Protein AF-A0A0F9QQL6-F1 (afdb_monomer_lite)

Sequence (102 aa):
IEFNVEMRGFVRVGDKLLTEATVDKIDGNRVFFNVKQKSFTKVDIKDKQGNIIKQFEAGERGYVSEKDIERGLIKTKEVEEGILTYRERVAIPGNAIIELYD

Structure (mmCIF, N/CA/C/O backbone):
data_AF-A0A0F9QQL6-F1
#
_entry.id   AF-A0A0F9QQL6-F1
#
loop_
_atom_site.group_PDB
_atom_site.id
_atom_site.type_symbol
_atom_site.label_atom_id
_atom_site.label_alt_id
_atom_site.label_comp_id
_atom_site.label_asym_id
_atom_site.label_entity_id
_atom_site.label_seq_id
_atom_site.pdbx_PDB_ins_code
_atom_site.Cartn_x
_atom_site.Cartn_y
_atom_site.Cartn_z
_atom_site.occupancy
_atom_site.B_iso_or_equiv
_atom_site.auth_seq_id
_atom_site.auth_comp_id
_atom_site.auth_asym_id
_atom_site.auth_atom_id
_atom_site.pdbx_PDB_model_num
ATOM 1 N N . ILE A 1 1 ? -18.185 -7.527 16.975 1.00 82.31 1 ILE A N 1
ATOM 2 C CA . ILE A 1 1 ? -17.128 -6.958 16.104 1.00 82.31 1 ILE A CA 1
ATOM 3 C C . ILE A 1 1 ? -17.832 -6.209 14.991 1.00 82.31 1 ILE A C 1
ATOM 5 O O . ILE A 1 1 ? -18.586 -6.830 14.251 1.00 82.31 1 ILE A O 1
ATOM 9 N N . GLU A 1 2 ? -17.624 -4.903 14.908 1.00 88.69 2 GLU A N 1
ATOM 10 C CA . GLU A 1 2 ? -18.130 -4.067 13.814 1.00 88.69 2 GLU A CA 1
ATOM 11 C C . GLU A 1 2 ? -16.944 -3.630 12.959 1.00 88.69 2 GLU A C 1
ATOM 13 O O . GLU A 1 2 ? -15.913 -3.241 13.507 1.00 88.69 2 GLU A O 1
ATOM 18 N N . PHE A 1 3 ? -17.053 -3.704 11.634 1.00 91.69 3 PHE A N 1
ATOM 19 C CA . PHE A 1 3 ? -16.000 -3.238 10.735 1.00 91.69 3 PHE A CA 1
ATOM 20 C C . PHE A 1 3 ? -16.590 -2.579 9.495 1.00 91.69 3 PHE A C 1
ATOM 22 O O . PHE A 1 3 ? -17.600 -3.030 8.963 1.00 91.69 3 PHE A O 1
ATOM 29 N N . ASN A 1 4 ? -15.918 -1.535 9.018 1.00 93.12 4 ASN A N 1
ATOM 30 C CA . ASN A 1 4 ? -16.192 -0.912 7.731 1.00 93.12 4 ASN A CA 1
ATOM 31 C C . ASN A 1 4 ? -14.890 -0.827 6.946 1.00 93.12 4 ASN A C 1
ATOM 33 O O . ASN A 1 4 ? -13.841 -0.493 7.499 1.00 93.12 4 ASN A O 1
ATOM 37 N N . VAL A 1 5 ? -14.963 -1.116 5.652 1.00 92.50 5 VAL A N 1
ATOM 38 C CA . VAL A 1 5 ? -13.837 -1.013 4.724 1.00 92.50 5 VAL A CA 1
ATOM 39 C C . VAL A 1 5 ? -14.309 -0.387 3.423 1.00 92.50 5 VAL A C 1
ATOM 41 O O . VAL A 1 5 ? -15.439 -0.604 2.992 1.00 92.50 5 VAL A O 1
ATOM 44 N N . GLU A 1 6 ? -13.431 0.371 2.779 1.00 93.50 6 GLU A N 1
ATOM 45 C CA . GLU A 1 6 ? -13.702 0.986 1.483 1.00 93.50 6 GLU A CA 1
ATOM 46 C C . GLU A 1 6 ? -12.607 0.581 0.497 1.00 93.50 6 GLU A C 1
ATOM 48 O O . GLU A 1 6 ? -11.435 0.882 0.702 1.00 93.50 6 GLU A O 1
ATOM 53 N N . MET A 1 7 ? -12.956 -0.093 -0.599 1.00 91.62 7 MET A N 1
ATOM 54 C CA . MET A 1 7 ? -11.972 -0.409 -1.636 1.00 91.62 7 MET A CA 1
ATOM 55 C C . MET A 1 7 ? -11.722 0.820 -2.515 1.00 91.62 7 MET A C 1
ATOM 57 O O . MET A 1 7 ? -12.520 1.141 -3.391 1.00 91.62 7 MET A O 1
ATOM 61 N N . ARG A 1 8 ? -10.586 1.493 -2.308 1.00 91.12 8 ARG A N 1
ATOM 62 C CA . ARG A 1 8 ? -10.161 2.676 -3.082 1.00 91.12 8 ARG A CA 1
ATOM 63 C C . ARG A 1 8 ? -9.160 2.359 -4.185 1.00 91.12 8 ARG A C 1
ATOM 65 O O . ARG A 1 8 ? -8.937 3.169 -5.083 1.00 91.12 8 ARG A O 1
ATOM 72 N N . GLY A 1 9 ? -8.523 1.195 -4.123 1.00 85.94 9 GLY A N 1
ATOM 73 C CA . GLY A 1 9 ? -7.554 0.775 -5.121 1.00 85.94 9 GLY A CA 1
ATOM 74 C C . GLY A 1 9 ? -7.453 -0.736 -5.232 1.00 85.94 9 GLY A C 1
ATOM 75 O O . GLY A 1 9 ? -7.515 -1.455 -4.244 1.00 85.94 9 GLY A O 1
ATOM 76 N N . PHE A 1 10 ? -7.233 -1.208 -6.456 1.00 87.19 10 PHE A N 1
ATOM 77 C CA . PHE A 1 10 ? -6.901 -2.603 -6.721 1.00 87.19 10 PHE A CA 1
ATOM 78 C C . PHE A 1 10 ? -5.630 -3.034 -5.983 1.00 87.19 10 PHE A C 1
ATOM 80 O O . PHE A 1 10 ? -4.611 -2.334 -6.056 1.00 87.19 10 PHE A O 1
ATOM 87 N N . VAL A 1 11 ? -5.715 -4.197 -5.342 1.00 89.38 11 VAL A N 1
ATOM 88 C CA . VAL A 1 11 ? -4.588 -5.019 -4.897 1.00 89.38 11 VAL A CA 1
ATOM 89 C C . VAL A 1 11 ? -4.399 -6.101 -5.952 1.00 89.38 11 VAL A C 1
ATOM 91 O O . VAL A 1 11 ? -5.372 -6.738 -6.357 1.00 89.38 11 VAL A O 1
ATOM 94 N N . ARG A 1 12 ? -3.177 -6.271 -6.446 1.00 86.50 12 ARG A N 1
ATOM 95 C CA . ARG A 1 12 ? -2.862 -7.240 -7.500 1.00 86.50 12 ARG A CA 1
ATOM 96 C C . ARG A 1 12 ? -2.142 -8.452 -6.939 1.00 86.50 12 ARG A C 1
ATOM 98 O O . ARG A 1 12 ? -1.511 -8.389 -5.886 1.00 86.50 12 ARG A O 1
ATOM 105 N N . VAL A 1 13 ? -2.224 -9.560 -7.668 1.00 85.38 13 VAL A N 1
ATOM 106 C CA . VAL A 1 13 ? -1.432 -10.752 -7.359 1.00 85.38 13 VAL A CA 1
ATOM 107 C C . VAL A 1 13 ? 0.049 -10.374 -7.401 1.00 85.38 13 VAL A C 1
ATOM 109 O O . VAL A 1 13 ? 0.499 -9.704 -8.325 1.00 85.38 13 VAL A O 1
ATOM 112 N N . GLY A 1 14 ? 0.796 -10.766 -6.370 1.00 86.50 14 GLY A N 1
ATOM 113 C CA . GLY A 1 14 ? 2.210 -10.414 -6.224 1.00 86.50 14 GLY A CA 1
ATOM 114 C C . GLY A 1 14 ? 2.479 -9.051 -5.576 1.00 86.50 14 GLY A C 1
ATOM 115 O O . GLY A 1 14 ? 3.632 -8.782 -5.228 1.00 86.50 14 GLY A O 1
ATOM 116 N N . ASP A 1 15 ? 1.456 -8.217 -5.344 1.00 92.69 15 ASP A N 1
ATOM 117 C CA . ASP A 1 15 ? 1.614 -7.040 -4.489 1.00 92.69 15 ASP A CA 1
ATOM 118 C C . ASP A 1 15 ? 1.970 -7.482 -3.068 1.00 92.69 15 ASP A C 1
ATOM 120 O O . ASP A 1 15 ? 1.401 -8.429 -2.517 1.00 92.69 15 ASP A O 1
ATOM 124 N N . LYS A 1 16 ? 2.853 -6.722 -2.420 1.00 94.75 16 LYS A N 1
ATOM 125 C CA . LYS A 1 16 ? 2.941 -6.779 -0.963 1.00 94.75 16 LYS A CA 1
ATOM 126 C C . LYS A 1 16 ? 1.798 -5.942 -0.391 1.00 94.75 16 LYS A C 1
ATOM 128 O O . LYS A 1 16 ? 1.685 -4.759 -0.709 1.00 94.75 16 LYS A O 1
ATOM 133 N N . LEU A 1 17 ? 0.983 -6.546 0.468 1.00 95.50 17 LEU A N 1
ATOM 134 C CA . LEU A 1 17 ? -0.068 -5.858 1.214 1.00 95.50 17 LEU A CA 1
ATOM 135 C C . LEU A 1 17 ? 0.400 -5.637 2.655 1.00 95.50 17 LEU A C 1
ATOM 137 O O . LEU A 1 17 ? 0.723 -6.591 3.360 1.00 95.50 17 LEU A O 1
ATOM 141 N N . LEU A 1 18 ? 0.464 -4.381 3.087 1.00 96.50 18 LEU A N 1
ATOM 142 C CA . LEU A 1 18 ? 0.769 -4.009 4.467 1.00 96.50 18 LEU A CA 1
ATOM 143 C C . LEU A 1 18 ? -0.523 -3.571 5.150 1.00 96.50 18 LEU A C 1
ATOM 145 O O . LEU A 1 18 ? -1.118 -2.583 4.727 1.00 96.50 18 LEU A O 1
ATOM 149 N N . THR A 1 19 ? -0.929 -4.284 6.197 1.00 96.25 19 THR A N 1
ATOM 150 C CA . THR A 1 19 ? -2.058 -3.892 7.048 1.00 96.25 19 THR A CA 1
ATOM 151 C C . THR A 1 19 ? -1.521 -3.230 8.308 1.00 96.25 19 THR A C 1
ATOM 153 O O . THR A 1 19 ? -0.743 -3.83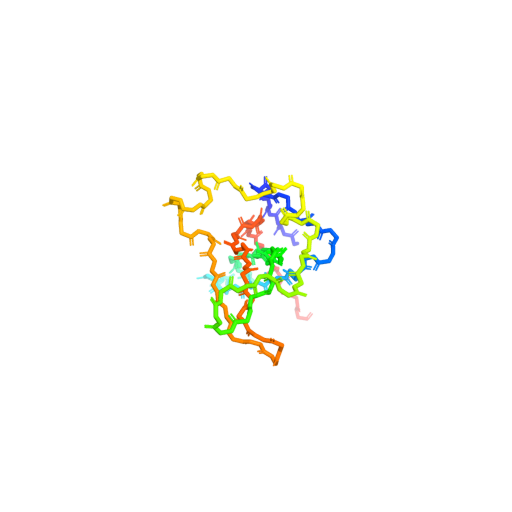7 9.039 1.00 96.25 19 THR A O 1
ATOM 156 N N . GLU A 1 20 ? -1.942 -1.999 8.556 1.00 96.94 20 GLU A N 1
ATOM 157 C CA . GLU A 1 20 ? -1.650 -1.240 9.768 1.00 96.94 20 GLU A CA 1
ATOM 158 C C . GLU A 1 20 ? -2.969 -1.031 10.516 1.00 96.94 20 GLU A C 1
ATOM 160 O O . GLU A 1 20 ? -3.933 -0.541 9.928 1.00 96.94 20 GLU A O 1
ATOM 165 N N . ALA A 1 21 ? -3.019 -1.418 11.790 1.00 96.19 21 ALA A N 1
ATOM 166 C CA . ALA A 1 21 ? -4.146 -1.153 12.676 1.00 96.19 21 ALA A CA 1
ATOM 167 C C . ALA A 1 21 ? -3.656 -0.293 13.845 1.00 96.19 21 ALA A C 1
ATOM 169 O O . ALA A 1 21 ? -2.782 -0.713 14.603 1.00 96.19 21 ALA A O 1
ATOM 170 N N . THR A 1 22 ? -4.210 0.905 13.977 1.00 97.56 22 THR A N 1
ATOM 171 C CA . THR A 1 22 ? -3.899 1.851 15.052 1.00 97.56 22 THR A CA 1
ATOM 172 C C . THR A 1 22 ? -5.087 1.924 15.993 1.00 97.56 22 THR A C 1
ATOM 174 O O . THR A 1 22 ? -6.215 2.061 15.531 1.00 97.56 22 THR A O 1
ATOM 177 N N . VAL A 1 23 ? -4.854 1.839 17.302 1.00 97.75 23 VAL A N 1
ATOM 178 C CA . VAL A 1 23 ? -5.903 2.096 18.296 1.00 97.75 23 VAL A CA 1
ATOM 179 C C . VAL A 1 23 ? -6.151 3.602 18.356 1.00 97.75 23 VAL A C 1
ATOM 181 O O . VAL A 1 23 ? -5.267 4.351 18.765 1.00 97.75 23 VAL A O 1
ATOM 184 N N . ASP A 1 24 ? -7.346 4.032 17.956 1.00 96.31 24 ASP A N 1
ATOM 185 C CA . ASP A 1 24 ? -7.766 5.438 18.009 1.00 96.31 24 ASP A CA 1
ATOM 186 C C . ASP A 1 24 ? -8.340 5.791 19.387 1.00 96.31 24 ASP A C 1
ATOM 188 O O . ASP A 1 24 ? -8.089 6.872 19.920 1.00 96.31 24 ASP A O 1
ATOM 192 N N . LYS A 1 25 ? -9.134 4.881 19.969 1.00 96.81 25 LYS A N 1
ATOM 193 C CA . LYS A 1 25 ? -9.835 5.083 21.245 1.00 96.81 25 LYS A CA 1
ATOM 194 C C . LYS A 1 25 ? -10.058 3.749 21.958 1.00 96.81 25 LYS A C 1
ATOM 196 O O . LYS A 1 25 ? -10.308 2.731 21.316 1.00 96.81 25 LYS A O 1
ATOM 201 N N . ILE A 1 26 ? -10.041 3.778 23.287 1.00 97.25 26 ILE A N 1
ATOM 202 C CA . ILE A 1 26 ? -10.572 2.716 24.151 1.00 97.25 26 ILE A CA 1
ATOM 203 C C . ILE A 1 26 ? -11.711 3.321 24.980 1.00 97.25 26 ILE A C 1
ATOM 205 O O . ILE A 1 26 ? -11.562 4.420 25.514 1.00 97.25 26 ILE A O 1
ATOM 209 N N . ASP A 1 27 ? -12.851 2.638 25.045 1.00 96.81 27 ASP A N 1
ATOM 210 C CA . ASP A 1 27 ? -14.051 3.062 25.773 1.00 96.81 27 ASP A CA 1
ATOM 211 C C . ASP A 1 27 ? -14.676 1.858 26.491 1.00 96.81 27 ASP A C 1
ATOM 213 O O . ASP A 1 27 ? -15.340 1.022 25.873 1.00 96.81 27 ASP A O 1
ATOM 217 N N . GLY A 1 28 ? -14.392 1.718 27.787 1.00 95.69 28 GLY A N 1
ATOM 218 C CA . GLY A 1 28 ? -14.746 0.520 28.549 1.00 95.69 28 GLY A CA 1
ATOM 219 C C . GLY A 1 28 ? -14.111 -0.737 27.947 1.00 95.69 28 GLY A C 1
ATOM 220 O O . GLY A 1 28 ? -12.894 -0.802 27.777 1.00 95.69 28 GLY A O 1
ATOM 221 N N . ASN A 1 29 ? -14.940 -1.721 27.598 1.00 95.94 29 ASN A N 1
ATOM 222 C CA . ASN A 1 29 ? -14.511 -2.959 26.945 1.00 95.94 29 ASN A CA 1
ATOM 223 C C . ASN A 1 29 ? -14.424 -2.846 25.410 1.00 95.94 29 ASN A C 1
ATOM 225 O O . ASN A 1 29 ? -14.158 -3.844 24.743 1.00 95.94 29 ASN A O 1
ATOM 229 N N . ARG A 1 30 ? -14.636 -1.658 24.825 1.00 96.62 30 ARG A N 1
ATOM 230 C CA . ARG A 1 30 ? -14.594 -1.442 23.371 1.00 96.62 30 ARG A CA 1
ATOM 231 C C . ARG A 1 30 ? -13.306 -0.758 22.936 1.00 96.62 30 ARG A C 1
ATOM 233 O O . ARG A 1 30 ? -12.964 0.319 23.418 1.00 96.62 30 ARG A O 1
ATOM 240 N N . VAL A 1 31 ? -12.629 -1.350 21.958 1.00 97.56 31 VAL A N 1
ATOM 241 C CA . VAL A 1 31 ? -11.417 -0.812 21.332 1.00 97.56 31 VAL A CA 1
ATOM 242 C C . VAL A 1 31 ? -11.725 -0.426 19.890 1.00 97.56 31 VAL A C 1
ATOM 244 O O . VAL A 1 31 ? -1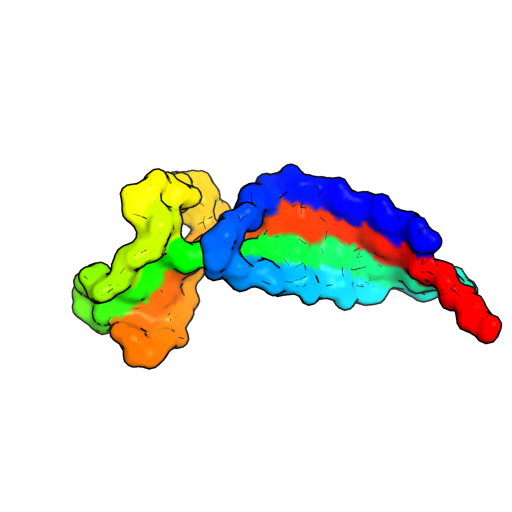2.200 -1.247 19.105 1.00 97.56 31 VAL A O 1
ATOM 247 N N . PHE A 1 32 ? -11.453 0.830 19.549 1.00 97.69 32 PHE A N 1
ATOM 248 C CA . PHE A 1 32 ? -11.695 1.424 18.239 1.00 97.69 32 PHE A CA 1
ATOM 249 C C . PHE A 1 32 ? -10.379 1.483 17.469 1.00 97.69 32 PHE A C 1
ATOM 251 O O . PHE A 1 32 ? -9.402 2.068 17.940 1.00 97.69 32 PHE A O 1
ATOM 258 N N . PHE A 1 33 ? -10.364 0.907 16.273 1.00 97.88 33 PHE A N 1
ATOM 259 C CA . PHE A 1 33 ? -9.197 0.827 15.408 1.00 97.88 33 PHE A CA 1
ATOM 260 C C . PHE A 1 33 ? -9.394 1.635 14.128 1.00 97.88 33 PHE A C 1
ATOM 262 O O . PHE A 1 33 ? -10.401 1.465 13.436 1.00 97.88 33 PHE A O 1
ATOM 269 N N . ASN A 1 34 ? -8.376 2.409 13.755 1.00 97.25 34 ASN A N 1
ATOM 270 C CA . ASN A 1 34 ? -8.141 2.834 12.382 1.00 97.25 34 ASN A CA 1
ATOM 271 C C . ASN A 1 34 ? -7.371 1.739 11.653 1.00 97.25 34 ASN A C 1
ATOM 273 O O . ASN A 1 34 ? -6.283 1.363 12.090 1.00 97.25 34 ASN A O 1
ATOM 277 N N . VAL A 1 35 ? -7.887 1.245 10.534 1.00 96.69 35 VAL A N 1
ATOM 278 C CA . VAL A 1 35 ? -7.215 0.214 9.741 1.00 96.69 35 VAL A CA 1
ATOM 279 C C . VAL A 1 35 ? -6.855 0.785 8.376 1.00 96.69 35 VAL A C 1
ATOM 281 O O . VAL A 1 35 ? -7.682 1.381 7.689 1.00 96.69 35 VAL A O 1
ATOM 284 N N . LYS A 1 36 ? -5.610 0.600 7.947 1.00 96.12 36 LYS A N 1
ATOM 285 C CA . LYS A 1 36 ? -5.148 0.980 6.609 1.00 96.12 36 LYS A CA 1
ATOM 286 C C . LYS A 1 36 ? -4.443 -0.198 5.974 1.00 96.12 36 LYS A C 1
ATOM 288 O O . LYS A 1 36 ? -3.482 -0.720 6.529 1.00 96.12 36 LYS A O 1
ATOM 293 N N . GLN A 1 37 ? -4.871 -0.572 4.775 1.00 96.56 37 GLN A N 1
ATOM 294 C CA . GLN A 1 37 ? -4.117 -1.494 3.938 1.00 96.56 37 GLN A CA 1
ATOM 295 C C . GLN A 1 37 ? -3.449 -0.735 2.800 1.00 96.56 37 GLN A C 1
ATOM 297 O O . GLN A 1 37 ? -4.118 -0.104 1.974 1.00 96.56 37 GLN A O 1
ATOM 302 N N . LYS A 1 38 ? -2.120 -0.799 2.753 1.00 96.44 38 LYS A N 1
ATOM 303 C CA . LYS A 1 38 ? -1.302 -0.248 1.672 1.00 96.44 38 LYS A CA 1
ATOM 304 C C . LYS A 1 38 ? -0.873 -1.367 0.732 1.00 96.44 38 LYS A C 1
ATOM 306 O O . LYS A 1 38 ? -0.334 -2.375 1.185 1.00 96.44 38 LYS A O 1
ATOM 311 N N . SER A 1 39 ? -1.093 -1.179 -0.566 1.00 96.25 39 SER A N 1
ATOM 312 C CA . SER A 1 39 ? -0.550 -2.060 -1.606 1.00 96.25 39 SER A CA 1
ATOM 313 C C . SER A 1 39 ? 0.747 -1.464 -2.150 1.00 96.25 39 SER A C 1
ATOM 315 O O . SER A 1 39 ? 0.838 -0.254 -2.384 1.00 96.25 39 SER A O 1
ATOM 317 N N . PHE A 1 40 ? 1.734 -2.340 -2.331 1.00 96.56 40 PHE A N 1
ATOM 318 C CA . PHE A 1 40 ? 3.031 -2.057 -2.926 1.00 96.56 40 PHE A CA 1
ATOM 319 C C . PHE A 1 40 ? 3.152 -2.866 -4.219 1.00 96.56 40 PHE A C 1
ATOM 321 O O . PHE A 1 40 ? 3.479 -4.057 -4.189 1.00 96.56 40 PHE A O 1
ATOM 328 N N . THR A 1 41 ? 2.890 -2.212 -5.348 1.00 95.44 41 THR A N 1
ATOM 329 C CA . THR A 1 41 ? 2.976 -2.816 -6.681 1.00 95.44 41 THR A CA 1
ATOM 330 C C . THR A 1 41 ? 4.342 -2.530 -7.288 1.00 95.44 41 THR A C 1
ATOM 332 O O . THR A 1 41 ? 4.668 -1.373 -7.552 1.00 95.44 41 THR A O 1
ATOM 335 N N . LYS A 1 42 ? 5.142 -3.569 -7.541 1.00 95.69 42 LYS A N 1
ATOM 336 C CA . LYS A 1 42 ? 6.446 -3.432 -8.213 1.00 95.69 42 LYS A CA 1
ATOM 337 C C . LYS A 1 42 ? 6.259 -3.080 -9.690 1.00 95.69 42 LYS A C 1
ATOM 339 O O . LYS A 1 42 ? 5.368 -3.632 -10.329 1.00 95.69 42 LYS A O 1
ATOM 344 N N . VAL A 1 43 ? 7.096 -2.188 -10.217 1.00 95.50 43 VAL A N 1
ATOM 345 C CA . VAL A 1 43 ? 7.017 -1.688 -11.602 1.00 95.50 43 VAL A CA 1
ATOM 346 C C . VAL A 1 43 ? 8.227 -2.151 -12.407 1.00 95.50 43 VAL A C 1
ATOM 348 O O . VAL A 1 43 ? 8.066 -2.902 -13.367 1.00 95.50 43 VAL A O 1
ATOM 351 N N . ASP A 1 44 ? 9.428 -1.783 -11.963 1.00 96.88 44 ASP A N 1
ATOM 352 C CA . ASP A 1 44 ? 10.699 -2.147 -12.592 1.00 96.88 44 ASP A CA 1
ATOM 353 C C . ASP A 1 44 ? 11.846 -2.168 -11.568 1.00 96.88 44 ASP A C 1
ATOM 355 O O . ASP A 1 44 ? 11.708 -1.650 -10.458 1.00 96.88 44 ASP A O 1
ATOM 359 N N . ILE A 1 45 ? 12.969 -2.788 -11.930 1.00 98.19 45 ILE A N 1
ATOM 360 C CA . ILE A 1 45 ? 14.271 -2.580 -11.289 1.00 98.19 45 ILE A CA 1
ATOM 361 C C . ILE A 1 45 ? 15.214 -1.999 -12.333 1.00 98.19 45 ILE A C 1
ATOM 363 O O . ILE A 1 45 ? 15.346 -2.552 -13.431 1.00 98.19 45 ILE A O 1
ATOM 367 N N . LYS A 1 46 ? 15.889 -0.911 -11.965 1.00 98.31 46 LYS A N 1
ATOM 368 C CA . LYS A 1 46 ? 16.920 -0.265 -12.778 1.00 98.31 46 LYS A CA 1
ATOM 369 C C . LYS A 1 46 ? 18.303 -0.461 -12.172 1.00 98.31 46 LYS A C 1
ATOM 371 O O . LYS A 1 46 ? 18.443 -0.476 -10.949 1.00 98.31 46 LYS A O 1
ATOM 376 N N . ASP A 1 47 ? 19.320 -0.587 -13.015 1.00 96.94 47 ASP A N 1
ATOM 377 C CA . ASP A 1 47 ? 20.712 -0.492 -12.578 1.00 96.94 47 ASP A CA 1
ATOM 378 C C . ASP A 1 47 ? 21.073 0.954 -12.170 1.00 96.94 47 ASP A C 1
ATOM 380 O O . ASP A 1 47 ? 20.259 1.881 -12.248 1.00 96.94 47 ASP A O 1
ATOM 384 N N . LYS A 1 48 ? 22.317 1.171 -11.728 1.00 92.31 48 LYS A N 1
ATOM 385 C CA . LYS A 1 48 ? 22.800 2.505 -11.320 1.00 92.31 48 LYS A CA 1
ATOM 386 C C . LYS A 1 48 ? 22.937 3.486 -12.489 1.00 92.31 48 LYS A C 1
ATOM 388 O O . LYS A 1 48 ? 23.064 4.685 -12.259 1.00 92.31 48 LYS A O 1
ATOM 393 N N . GLN A 1 49 ? 22.936 2.989 -13.721 1.00 94.06 49 GLN A N 1
ATOM 394 C CA . GLN A 1 49 ? 23.005 3.768 -14.953 1.00 94.06 49 GLN A CA 1
ATOM 395 C C . GLN A 1 49 ? 21.603 4.139 -15.468 1.00 94.06 49 GLN A C 1
ATOM 397 O O . GLN A 1 49 ? 21.487 4.928 -16.404 1.00 94.06 49 GLN A O 1
ATOM 402 N N . GLY A 1 50 ? 20.544 3.623 -14.837 1.00 94.19 50 GLY A N 1
ATOM 403 C CA . GLY A 1 50 ? 19.151 3.879 -15.189 1.00 94.19 50 GLY A CA 1
ATOM 404 C C . GLY A 1 50 ? 18.568 2.893 -16.203 1.00 94.19 50 GLY A C 1
ATOM 405 O O . GLY A 1 50 ? 17.411 3.065 -16.597 1.00 94.19 50 GLY A O 1
ATOM 406 N N . ASN A 1 51 ? 19.308 1.855 -16.603 1.00 96.94 51 ASN A N 1
ATOM 407 C CA . ASN A 1 51 ? 18.800 0.829 -17.511 1.00 96.94 51 ASN A CA 1
ATOM 408 C C . ASN A 1 51 ? 17.874 -0.123 -16.757 1.00 96.94 51 ASN A C 1
ATOM 410 O O . ASN A 1 51 ? 18.195 -0.577 -15.660 1.00 96.94 51 ASN A O 1
ATOM 414 N N . ILE A 1 52 ? 16.735 -0.465 -17.358 1.00 96.81 52 ILE A N 1
ATOM 415 C CA . ILE A 1 52 ? 15.814 -1.459 -16.802 1.00 96.81 52 ILE A CA 1
ATOM 416 C C . ILE A 1 52 ? 16.446 -2.845 -16.946 1.00 96.81 52 ILE A C 1
ATOM 418 O O . ILE A 1 52 ? 16.652 -3.323 -18.059 1.00 96.81 52 ILE A O 1
ATOM 422 N N . ILE A 1 53 ? 16.709 -3.502 -15.818 1.00 97.38 53 ILE A N 1
ATOM 423 C CA . ILE A 1 53 ? 17.247 -4.872 -15.764 1.00 97.38 53 ILE A CA 1
ATOM 424 C C . ILE A 1 53 ? 16.168 -5.909 -15.440 1.00 97.38 53 ILE A C 1
ATOM 426 O O . ILE A 1 53 ? 16.369 -7.106 -15.635 1.00 97.38 53 ILE A O 1
ATOM 430 N N . LYS A 1 54 ? 15.012 -5.461 -14.938 1.00 96.94 54 LYS A N 1
ATOM 431 C CA . LYS A 1 54 ? 13.864 -6.317 -14.637 1.00 96.94 54 LYS A CA 1
ATOM 432 C C . LYS A 1 54 ? 12.575 -5.521 -14.755 1.00 96.94 54 LYS A C 1
ATOM 434 O O . LYS A 1 54 ? 12.415 -4.51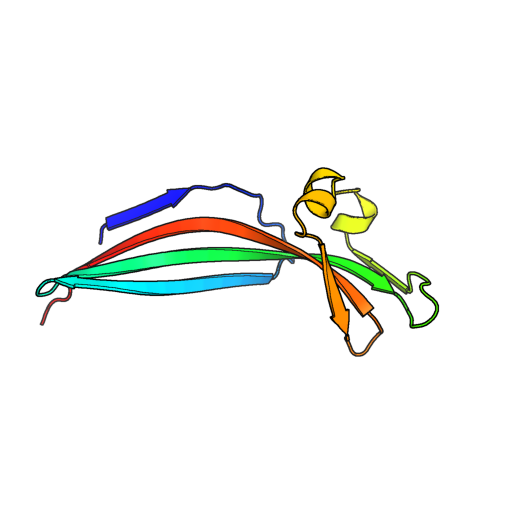5 -14.070 1.00 96.94 54 LYS A O 1
ATOM 439 N N . GLN A 1 55 ? 11.649 -6.000 -15.575 1.00 96.12 55 GLN A N 1
ATOM 440 C CA . GLN A 1 55 ? 10.304 -5.445 -15.694 1.00 96.12 55 GLN A CA 1
ATOM 441 C C . GLN A 1 55 ? 9.317 -6.342 -14.934 1.00 96.12 55 GLN A C 1
ATOM 443 O O . GLN A 1 55 ? 9.456 -7.564 -14.946 1.00 96.12 55 GLN A O 1
ATOM 448 N N . PHE A 1 56 ? 8.339 -5.750 -14.247 1.00 94.62 56 PHE A N 1
ATOM 449 C CA . PHE A 1 56 ? 7.212 -6.479 -13.654 1.00 94.62 56 PHE A CA 1
ATOM 450 C C . PHE A 1 56 ? 5.929 -6.202 -14.444 1.00 94.62 56 PHE A C 1
ATOM 452 O O . PHE A 1 56 ? 5.843 -5.197 -15.149 1.00 94.62 56 PHE A O 1
ATOM 459 N N . GLU A 1 57 ? 4.890 -7.025 -14.252 1.00 92.56 57 GLU A N 1
ATOM 460 C CA . GLU A 1 57 ? 3.604 -6.907 -14.965 1.00 92.56 57 GLU A CA 1
ATOM 461 C C . GLU A 1 57 ? 3.053 -5.470 -14.960 1.00 92.56 57 GLU A C 1
ATOM 463 O O . GLU A 1 57 ? 2.548 -4.980 -15.968 1.00 92.56 57 GLU A O 1
ATOM 468 N N . ALA A 1 58 ? 3.168 -4.761 -13.832 1.00 91.31 58 ALA A N 1
ATOM 469 C CA . ALA A 1 58 ? 2.659 -3.400 -13.727 1.00 91.31 58 ALA A CA 1
ATOM 470 C C . ALA A 1 58 ? 3.397 -2.400 -14.620 1.00 91.31 58 ALA A C 1
ATOM 472 O O . ALA A 1 58 ? 2.771 -1.466 -15.123 1.00 91.31 58 ALA A O 1
ATOM 473 N N . GLY A 1 59 ? 4.698 -2.599 -14.817 1.00 91.19 59 GLY A N 1
ATOM 474 C CA . GLY A 1 59 ? 5.479 -1.842 -15.781 1.00 91.19 59 GLY A CA 1
ATOM 475 C C . GLY A 1 59 ? 5.178 -2.267 -17.218 1.00 91.19 59 GLY A C 1
ATOM 476 O O . GLY A 1 59 ? 5.034 -1.407 -18.078 1.00 91.19 59 GLY A O 1
ATOM 477 N N . GLU A 1 60 ? 5.045 -3.569 -17.492 1.00 92.06 60 GLU A N 1
ATOM 478 C CA . GLU A 1 60 ? 4.732 -4.099 -18.834 1.00 92.06 60 GLU A CA 1
ATOM 479 C C . GLU A 1 60 ? 3.370 -3.626 -19.351 1.00 92.06 60 GLU A C 1
ATOM 481 O O . GLU A 1 60 ? 3.216 -3.294 -20.523 1.00 92.06 60 GLU A O 1
ATOM 486 N N . ARG A 1 61 ? 2.371 -3.580 -18.466 1.00 90.19 61 ARG A N 1
ATOM 487 C CA . ARG A 1 61 ? 0.983 -3.244 -18.805 1.00 90.19 61 ARG A CA 1
ATOM 488 C C . ARG A 1 61 ? 0.619 -1.778 -18.571 1.00 90.19 61 ARG A C 1
ATOM 490 O O . ARG A 1 61 ? -0.554 -1.428 -18.678 1.00 90.19 61 ARG A O 1
ATOM 497 N N . GLY A 1 62 ? 1.583 -0.927 -18.213 1.00 87.69 62 GLY A N 1
ATOM 498 C CA . GLY A 1 62 ? 1.342 0.507 -18.014 1.00 87.69 62 GLY A CA 1
ATOM 499 C C . GLY A 1 62 ? 0.359 0.815 -16.878 1.00 87.69 62 GLY A C 1
ATOM 500 O O . GLY A 1 62 ? -0.468 1.715 -16.978 1.00 87.69 62 GLY A O 1
ATOM 501 N N . TYR A 1 63 ? 0.410 0.062 -15.777 1.00 84.56 63 TYR A N 1
ATOM 502 C CA . TYR A 1 63 ? -0.497 0.236 -14.631 1.00 84.56 63 TYR A CA 1
ATOM 503 C C . TYR A 1 63 ? -0.208 1.480 -13.774 1.00 84.56 63 TYR A C 1
ATOM 505 O O . TYR A 1 63 ? -0.942 1.731 -12.805 1.00 84.56 63 TYR A O 1
ATOM 513 N N . VAL A 1 64 ? 0.869 2.198 -14.089 1.00 86.62 64 VAL A N 1
ATOM 514 C CA . VAL A 1 64 ? 1.236 3.490 -13.511 1.00 86.62 64 VAL A CA 1
ATOM 515 C C . VAL A 1 64 ? 0.703 4.585 -14.421 1.00 86.62 64 VAL A C 1
ATOM 517 O O . VAL A 1 64 ? 1.044 4.639 -15.597 1.00 86.62 64 VAL A O 1
ATOM 520 N N . SER A 1 65 ? -0.135 5.450 -13.862 1.00 88.06 65 SER A N 1
ATOM 521 C CA . SER A 1 65 ? -0.692 6.604 -14.570 1.00 88.06 65 SER A CA 1
ATOM 522 C C . SER A 1 65 ? 0.054 7.893 -14.221 1.00 88.06 65 SER A C 1
ATOM 524 O O . SER A 1 65 ? 0.670 7.982 -13.160 1.00 88.06 65 SER A O 1
ATOM 526 N N . GLU A 1 66 ? -0.071 8.929 -15.054 1.00 89.88 66 GLU A N 1
ATOM 527 C CA . GLU A 1 66 ? 0.423 10.281 -14.732 1.00 89.88 66 GLU A CA 1
ATOM 528 C C . GLU A 1 66 ? -0.128 10.773 -13.385 1.00 89.88 66 GLU A C 1
ATOM 530 O O . GLU A 1 66 ? 0.619 11.276 -12.552 1.00 89.88 66 GLU A O 1
ATOM 535 N N . LYS A 1 67 ? -1.403 10.481 -13.093 1.00 90.44 67 LYS A N 1
ATOM 536 C CA . LYS A 1 67 ? -2.037 10.792 -11.801 1.00 90.44 67 LYS A CA 1
ATOM 537 C C . LYS A 1 67 ? -1.355 10.116 -10.611 1.00 90.44 67 LYS A C 1
ATOM 539 O O . LYS A 1 67 ? -1.370 10.665 -9.511 1.00 90.44 67 LYS A O 1
ATOM 544 N N . ASP A 1 68 ? -0.806 8.912 -10.790 1.00 90.62 68 ASP A N 1
ATOM 545 C CA . ASP A 1 68 ? -0.056 8.235 -9.726 1.00 90.62 68 ASP A CA 1
ATOM 546 C C . ASP A 1 68 ? 1.269 8.964 -9.444 1.00 90.62 68 ASP A C 1
ATOM 548 O O . ASP A 1 68 ? 1.682 9.053 -8.286 1.00 90.62 68 ASP A O 1
ATOM 552 N N . ILE A 1 69 ? 1.909 9.515 -10.480 1.00 91.06 69 ILE A N 1
ATOM 553 C CA . ILE A 1 69 ? 3.145 10.304 -10.375 1.00 91.06 69 ILE A CA 1
ATOM 554 C C . ILE A 1 69 ? 2.852 11.652 -9.707 1.00 91.06 69 ILE A C 1
ATOM 556 O O . ILE A 1 69 ? 3.494 11.989 -8.714 1.00 91.06 69 ILE A O 1
ATOM 560 N N . GLU A 1 70 ? 1.839 12.381 -10.184 1.00 93.94 70 GLU A N 1
ATOM 561 C CA . GLU A 1 70 ? 1.408 13.678 -9.634 1.00 93.94 70 GLU A CA 1
ATOM 562 C C . GLU A 1 70 ? 1.041 13.594 -8.147 1.00 93.94 70 GLU A C 1
ATOM 564 O O . GLU A 1 70 ? 1.292 14.517 -7.376 1.00 93.94 70 GLU A O 1
ATOM 569 N N . ARG A 1 71 ? 0.467 12.462 -7.722 1.00 93.31 71 ARG A N 1
ATOM 570 C CA . ARG A 1 71 ? 0.106 12.196 -6.323 1.00 93.31 71 ARG A CA 1
ATOM 571 C C . ARG A 1 71 ? 1.264 11.676 -5.468 1.00 93.31 71 ARG A C 1
ATOM 573 O O . ARG A 1 71 ? 1.042 11.360 -4.300 1.00 93.31 71 ARG A O 1
ATOM 580 N N . GLY A 1 72 ? 2.468 11.539 -6.026 1.00 95.12 72 GLY A N 1
ATOM 581 C CA . GLY A 1 72 ? 3.639 11.028 -5.310 1.00 95.12 72 GLY A CA 1
ATOM 582 C C . GLY A 1 72 ? 3.503 9.566 -4.870 1.00 95.12 72 GLY A C 1
ATOM 583 O O . GLY A 1 72 ? 4.092 9.164 -3.866 1.00 95.12 72 GLY A O 1
ATOM 584 N N . LEU A 1 73 ? 2.703 8.764 -5.582 1.00 94.88 73 LEU A N 1
ATOM 585 C CA . LEU A 1 73 ? 2.485 7.349 -5.257 1.00 94.88 73 LEU A CA 1
ATOM 586 C C . LEU A 1 73 ? 3.599 6.453 -5.804 1.00 94.88 73 LEU A C 1
ATOM 588 O O . LEU A 1 73 ? 3.706 5.301 -5.394 1.00 94.88 73 LEU A O 1
ATOM 592 N N . ILE A 1 74 ? 4.415 6.955 -6.731 1.00 96.44 74 ILE A N 1
ATOM 593 C CA . ILE A 1 74 ? 5.561 6.231 -7.284 1.00 96.44 74 ILE A CA 1
ATOM 594 C C . ILE A 1 74 ? 6.790 6.516 -6.434 1.00 96.44 74 ILE A C 1
ATOM 596 O O . ILE A 1 74 ? 7.187 7.665 -6.253 1.00 96.44 74 ILE A O 1
ATOM 600 N N . LYS A 1 75 ? 7.381 5.451 -5.905 1.00 96.81 75 LYS A N 1
ATOM 601 C CA . LYS A 1 75 ? 8.528 5.492 -5.007 1.00 96.81 75 LYS A CA 1
ATOM 602 C C . LYS A 1 75 ? 9.638 4.594 -5.518 1.00 96.81 75 LYS A C 1
ATOM 604 O O . LYS A 1 75 ? 9.412 3.673 -6.306 1.00 96.81 75 LYS A O 1
ATOM 609 N N . THR A 1 76 ? 10.837 4.850 -5.018 1.00 96.94 76 THR A N 1
ATOM 610 C CA . THR A 1 76 ? 12.020 4.042 -5.291 1.00 96.94 76 THR A CA 1
ATOM 611 C C . THR A 1 76 ? 12.635 3.527 -3.994 1.00 96.94 76 THR A C 1
ATOM 613 O O . THR A 1 76 ? 12.430 4.095 -2.917 1.00 96.94 76 THR A O 1
ATOM 616 N N . LYS A 1 77 ? 13.338 2.398 -4.071 1.00 96.81 77 LYS A N 1
ATOM 617 C CA . LYS A 1 77 ? 14.110 1.834 -2.957 1.00 96.81 77 LYS A CA 1
ATOM 618 C C . LYS A 1 77 ? 15.287 1.024 -3.500 1.00 96.81 77 LYS A C 1
ATOM 620 O O . LYS A 1 77 ? 15.118 0.280 -4.460 1.00 96.81 77 LYS A O 1
ATOM 625 N N . GLU A 1 78 ? 16.446 1.121 -2.853 1.00 97.50 78 GLU A N 1
ATOM 626 C CA . GLU A 1 78 ? 17.580 0.237 -3.138 1.00 97.50 78 GLU A CA 1
ATOM 627 C C . GLU A 1 78 ? 17.263 -1.223 -2.766 1.00 97.50 78 GLU A C 1
ATOM 629 O O . GLU A 1 78 ? 16.726 -1.526 -1.693 1.00 97.50 78 GLU A O 1
ATOM 634 N N . VAL A 1 79 ? 17.590 -2.130 -3.677 1.00 96.31 79 VAL A N 1
ATOM 635 C CA . VAL A 1 79 ? 17.516 -3.586 -3.537 1.00 96.31 79 VAL A CA 1
ATOM 636 C C . VAL A 1 79 ? 18.830 -4.193 -4.029 1.00 96.31 79 VAL A C 1
ATOM 638 O O . VAL A 1 79 ? 19.621 -3.515 -4.675 1.00 96.31 79 VAL A O 1
ATOM 641 N N . GLU A 1 80 ? 19.074 -5.469 -3.733 1.00 95.69 80 GLU A N 1
ATOM 642 C CA . GLU A 1 80 ? 20.324 -6.154 -4.105 1.00 95.69 80 GLU A CA 1
ATOM 643 C C . GLU A 1 80 ? 20.649 -6.030 -5.603 1.00 95.69 80 GLU A C 1
ATOM 645 O O . GLU A 1 80 ? 21.790 -5.781 -5.981 1.00 95.69 80 GLU A O 1
ATOM 650 N N . GLU A 1 81 ? 19.624 -6.135 -6.448 1.00 93.94 81 GLU A N 1
ATOM 651 C CA . GLU A 1 81 ? 19.754 -6.101 -7.905 1.00 93.94 81 GLU A CA 1
ATOM 652 C C . GLU A 1 81 ? 19.910 -4.665 -8.462 1.00 93.94 81 GLU A C 1
ATOM 654 O O . GLU A 1 81 ? 20.359 -4.502 -9.592 1.00 93.94 81 GLU A O 1
ATOM 659 N N . GLY A 1 82 ? 19.546 -3.613 -7.712 1.00 96.81 82 GLY A N 1
ATOM 660 C CA . GLY A 1 82 ? 19.519 -2.233 -8.215 1.00 96.81 82 GLY A CA 1
ATOM 661 C C . GLY A 1 82 ? 18.533 -1.318 -7.481 1.00 96.81 82 GLY A C 1
ATOM 662 O O . GLY A 1 82 ? 18.372 -1.385 -6.266 1.00 96.81 82 GLY A O 1
ATOM 663 N N . ILE A 1 83 ? 17.856 -0.435 -8.213 1.00 98.19 83 ILE A N 1
ATOM 664 C CA . ILE A 1 83 ? 16.838 0.481 -7.683 1.00 98.19 83 ILE A CA 1
ATOM 665 C C . ILE A 1 83 ? 15.461 -0.017 -8.120 1.00 98.19 83 ILE A C 1
ATOM 667 O O . ILE A 1 83 ? 15.126 0.018 -9.302 1.00 98.19 83 ILE A O 1
ATOM 671 N N . LEU A 1 84 ? 14.652 -0.473 -7.163 1.00 97.50 84 LEU A N 1
ATOM 672 C CA . LEU A 1 84 ? 13.270 -0.889 -7.390 1.00 97.50 84 LEU A CA 1
ATOM 673 C C . LEU A 1 84 ? 12.361 0.338 -7.481 1.00 97.50 84 LEU A C 1
ATOM 675 O O . LEU A 1 84 ? 12.247 1.080 -6.503 1.00 97.50 84 LEU A O 1
ATOM 679 N N . THR A 1 85 ? 11.636 0.480 -8.588 1.00 97.12 85 THR A N 1
ATOM 680 C CA . THR A 1 85 ? 10.481 1.378 -8.711 1.00 97.12 85 THR A CA 1
ATOM 681 C C . THR A 1 85 ? 9.210 0.627 -8.322 1.00 97.12 85 THR A C 1
ATOM 683 O O . THR A 1 85 ? 8.939 -0.479 -8.803 1.00 97.12 85 THR A O 1
ATOM 686 N N . TYR A 1 86 ? 8.393 1.218 -7.456 1.00 96.19 86 TYR A N 1
ATOM 687 C CA . TYR A 1 86 ? 7.115 0.646 -7.041 1.00 96.19 86 TYR A CA 1
ATOM 688 C C . TYR A 1 86 ? 6.069 1.732 -6.808 1.00 96.19 86 TYR A C 1
ATOM 690 O O . TYR A 1 86 ? 6.389 2.866 -6.458 1.00 96.19 86 TYR A O 1
ATOM 698 N N . ARG A 1 87 ? 4.795 1.379 -6.973 1.00 95.19 87 ARG A N 1
ATOM 699 C CA . ARG A 1 87 ? 3.680 2.220 -6.545 1.00 95.19 87 ARG A CA 1
ATOM 700 C C . ARG A 1 87 ? 3.249 1.828 -5.141 1.00 95.19 87 ARG A C 1
ATOM 702 O O . ARG A 1 87 ? 2.928 0.665 -4.906 1.00 95.19 87 ARG A O 1
ATOM 709 N N . GLU A 1 88 ? 3.167 2.801 -4.249 1.00 95.62 88 GLU A N 1
ATOM 710 C CA . GLU A 1 88 ? 2.609 2.666 -2.908 1.00 95.62 88 GLU A CA 1
ATOM 711 C C . GLU A 1 88 ? 1.340 3.507 -2.784 1.00 95.62 88 GLU A C 1
ATOM 713 O O . GLU A 1 88 ? 1.350 4.710 -3.040 1.00 95.62 88 GLU A O 1
ATOM 718 N N . ARG A 1 89 ? 0.238 2.889 -2.355 1.00 94.25 89 ARG A N 1
ATOM 719 C CA . ARG A 1 89 ? -1.007 3.610 -2.053 1.00 94.25 89 ARG A CA 1
ATOM 720 C C . ARG A 1 89 ? -1.816 2.914 -0.973 1.00 94.25 89 ARG A C 1
ATOM 722 O O . ARG A 1 89 ? -1.776 1.690 -0.864 1.00 94.25 89 ARG A O 1
ATOM 729 N N . VAL A 1 90 ? -2.625 3.682 -0.245 1.00 95.69 90 VAL A N 1
ATOM 730 C CA . VAL A 1 90 ? -3.685 3.121 0.603 1.00 95.69 90 VAL A CA 1
ATOM 731 C C . VAL A 1 90 ? -4.770 2.560 -0.316 1.00 95.69 90 VAL A C 1
ATOM 733 O O . VAL A 1 90 ? -5.464 3.310 -1.000 1.00 95.69 90 VAL A O 1
ATOM 736 N N . ALA A 1 91 ? -4.868 1.236 -0.371 1.00 94.69 91 ALA A N 1
ATOM 737 C CA . ALA A 1 91 ? -5.826 0.523 -1.204 1.00 94.69 91 ALA A CA 1
ATOM 738 C C . ALA A 1 91 ? -7.168 0.355 -0.489 1.00 94.69 91 ALA A C 1
ATOM 740 O O . ALA A 1 91 ? -8.213 0.493 -1.121 1.00 94.69 91 ALA A O 1
ATOM 741 N N . ILE A 1 92 ? -7.127 0.069 0.816 1.00 96.44 92 ILE A N 1
ATOM 742 C CA . ILE A 1 92 ? -8.317 -0.237 1.613 1.00 96.44 92 ILE A CA 1
ATOM 743 C C . ILE A 1 92 ? -8.177 0.438 2.984 1.00 96.44 92 ILE A C 1
ATOM 745 O O . ILE A 1 92 ? -7.547 -0.123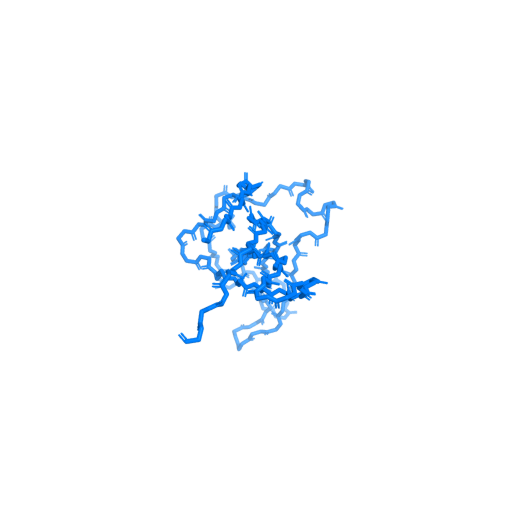 3.884 1.00 96.44 92 ILE A O 1
ATOM 749 N N . PRO A 1 93 ? -8.663 1.679 3.158 1.00 96.88 93 PRO A N 1
ATOM 750 C CA . PRO A 1 93 ? -8.908 2.217 4.488 1.00 96.88 93 PRO A CA 1
ATOM 751 C C . PRO A 1 93 ? -10.136 1.553 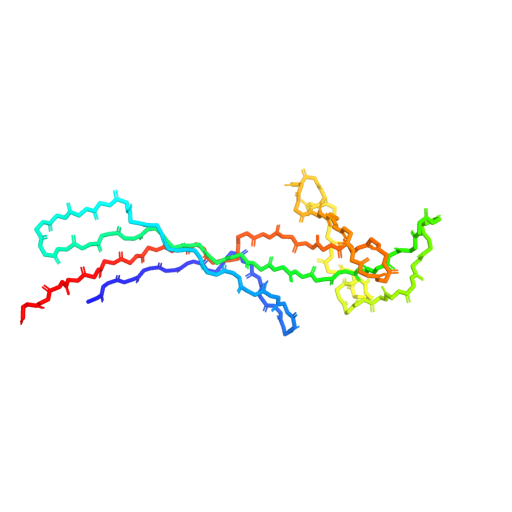5.118 1.00 96.88 93 PRO A C 1
ATOM 753 O O . PRO A 1 93 ? -11.064 1.126 4.427 1.00 96.88 93 PRO A O 1
ATOM 756 N N . GLY A 1 94 ? -10.156 1.513 6.441 1.00 96.56 94 GLY A N 1
ATOM 757 C CA . GLY A 1 94 ? -11.272 1.000 7.207 1.00 96.56 94 GLY A CA 1
ATOM 758 C C . GLY A 1 94 ? -11.179 1.352 8.682 1.00 96.56 94 GLY A C 1
ATOM 759 O O . GLY A 1 94 ? -10.251 2.021 9.141 1.00 96.56 94 GLY A O 1
ATOM 760 N N . ASN A 1 95 ? -12.159 0.872 9.426 1.00 97.00 95 ASN A N 1
ATOM 761 C CA . ASN A 1 95 ? -12.213 0.966 10.873 1.00 97.00 95 ASN A CA 1
ATOM 762 C C . ASN A 1 95 ? -12.794 -0.324 11.4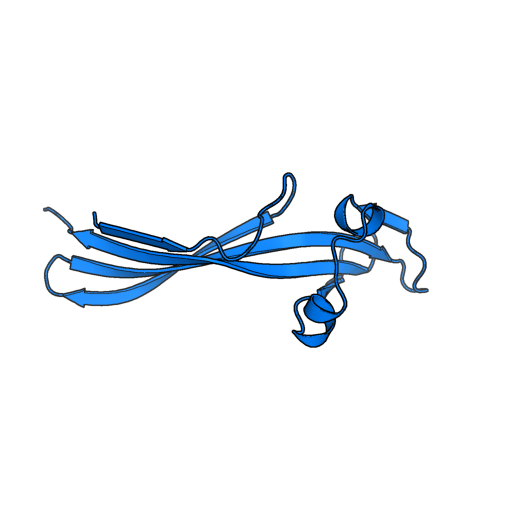47 1.00 97.00 95 ASN A C 1
ATOM 764 O O . ASN A 1 95 ? -13.584 -1.002 10.786 1.00 97.00 95 ASN A O 1
ATOM 768 N N . ALA A 1 96 ? -12.420 -0.646 12.680 1.00 96.81 96 ALA A N 1
ATOM 769 C CA . ALA A 1 96 ? -12.975 -1.780 13.406 1.00 96.81 96 ALA A CA 1
ATOM 770 C C . ALA A 1 96 ? -13.262 -1.403 14.860 1.00 96.81 96 ALA A C 1
ATOM 772 O O . ALA A 1 96 ? -12.522 -0.628 15.459 1.00 96.81 96 ALA A O 1
ATOM 773 N N . ILE A 1 97 ? -14.324 -1.965 15.427 1.00 96.94 97 ILE A N 1
ATOM 774 C CA . ILE A 1 97 ? -14.634 -1.895 16.853 1.00 96.94 97 ILE A CA 1
ATOM 775 C C . ILE A 1 97 ? -14.664 -3.328 17.373 1.00 96.94 97 ILE A C 1
ATOM 777 O O . ILE A 1 97 ? -15.464 -4.160 16.922 1.00 96.94 97 ILE A O 1
ATOM 781 N N . ILE A 1 98 ? -13.764 -3.621 18.306 1.00 96.06 98 ILE A N 1
ATOM 782 C CA . ILE A 1 98 ? -13.670 -4.919 18.972 1.00 96.06 98 ILE A CA 1
ATOM 783 C C . ILE A 1 98 ? -14.133 -4.734 20.411 1.00 96.06 98 ILE A C 1
ATOM 785 O O . ILE A 1 98 ? -13.627 -3.867 21.118 1.00 96.06 98 ILE A O 1
ATOM 789 N N . GLU A 1 99 ? -15.100 -5.545 20.824 1.00 95.88 99 GLU A N 1
ATOM 790 C CA . GLU A 1 99 ? -15.541 -5.630 22.212 1.00 95.88 99 GLU A CA 1
ATOM 791 C C . GLU A 1 99 ? -14.813 -6.806 22.870 1.00 95.88 99 GLU A C 1
ATOM 793 O O . GLU A 1 99 ? -14.826 -7.917 22.335 1.00 95.88 99 GLU A O 1
ATOM 798 N N . LEU A 1 100 ? -14.111 -6.532 23.965 1.00 94.25 100 LEU A N 1
ATOM 799 C CA . LEU A 1 100 ? -13.380 -7.517 24.751 1.00 94.25 100 LEU A CA 1
ATOM 800 C C . LEU A 1 100 ? -14.333 -8.146 25.774 1.00 94.25 100 LEU A C 1
ATOM 802 O O . LEU A 1 100 ? -15.161 -7.454 26.370 1.00 94.25 100 LEU A O 1
ATOM 806 N N . TYR A 1 101 ? -14.197 -9.452 25.970 1.00 87.06 101 TYR A N 1
ATOM 807 C CA . TYR A 1 101 ? -14.896 -10.203 27.007 1.00 87.06 101 TYR A CA 1
ATOM 808 C C . TYR A 1 101 ? -13.852 -10.799 27.950 1.00 87.06 101 TYR A C 1
ATOM 810 O O . TYR A 1 101 ? -12.787 -11.209 27.479 1.00 87.06 101 TYR A O 1
ATOM 818 N N . ASP A 1 102 ? -14.162 -10.797 29.246 1.00 68.25 102 ASP A N 1
ATOM 819 C CA . ASP A 1 102 ? -13.383 -11.492 30.277 1.00 68.25 102 ASP A CA 1
ATOM 820 C C . ASP A 1 102 ? -13.477 -13.019 30.125 1.00 68.25 102 ASP A C 1
ATOM 822 O O . ASP A 1 102 ? -14.572 -13.519 29.761 1.00 68.25 102 ASP A O 1
#

Organism: NCBI:txid412755

Foldseek 3Di:
DDKDKDFPADADVVWDKDKDWDFPDDDPQKTKIKIWIKTKAWAFFAAPVRHTPGGDPCNVVVVDDPVQVVVVQWDWDDDPRHIIIIGIDGRMIMMDMDGDDD

pLDDT: mean 94.0, std 4.41, range [68.25, 98.31]

Secondary structure (DSSP, 8-state):
-EEEE---S---TTPEEEEEEEEEEEETTEEEEEEEEEEEEEEEEE-TTS-EEEE-HHHHTT---HHHHHTT-EEEEEETTEEEEEEEEEEEEEEEEEE---

Radius of gyration: 17.82 Å; chains: 1; bounding box: 41×25×49 Å